Protein AF-A0A5C9ETR2-F1 (afdb_monomer_lite)

Sequence (114 aa):
MGCKYVLLNIDALLQKEYESAESIDELVENYNRAHEQDNSLLDSNTEFFAHCFNLHAWVEHEYDTPLLDVRLAFPLLKALSEVGDVLAQTVFKEEIAKRCRSGFFSVIEYLNHE

pLDDT: mean 78.11, std 13.61, range [42.12, 97.94]

Foldseek 3Di:
DEDQFFDDDPPPVCVVVVVPDPAVQVVVVPDDCVCSVDVPVDDPVVRVVRVVVLVVVCVVVLNPHRSDHCRHSLVVLVVCVVVPDPSSVVVNVVVLVVVVVVPPVVSVVVVVVD

Secondary structure (DSSP, 8-state):
-----------GGGHHHHHH-SSHHHHHHHS-THHHH-TTSS-HHHHHHHHHHHHHHHHHTTT-GGGS-HHHHHHHHHHHHHTT-HHHHHHHHHHHHHHHHTT-HHHHHHHHT-

Structure (mmCIF, N/CA/C/O backbone):
data_AF-A0A5C9ETR2-F1
#
_entry.id   AF-A0A5C9ETR2-F1
#
loop_
_atom_site.group_PDB
_atom_site.id
_atom_site.type_symbol
_atom_site.label_atom_id
_atom_site.label_alt_id
_atom_site.label_comp_id
_atom_site.label_asym_id
_atom_site.label_entity_id
_atom_site.label_seq_id
_atom_site.pdbx_PDB_ins_code
_atom_site.Cartn_x
_atom_site.Cartn_y
_atom_site.Cartn_z
_atom_site.occupancy
_atom_site.B_iso_or_equiv
_atom_site.auth_seq_id
_atom_site.auth_comp_id
_atom_site.auth_asym_id
_atom_site.auth_atom_id
_atom_site.pdbx_PDB_model_num
ATOM 1 N N . MET A 1 1 ? -11.695 -1.604 -10.836 1.00 42.12 1 MET A N 1
ATOM 2 C CA . MET A 1 1 ? -10.684 -1.424 -11.902 1.00 42.12 1 MET A CA 1
ATOM 3 C C . MET A 1 1 ? -9.379 -1.929 -11.298 1.00 42.12 1 MET A C 1
ATOM 5 O O . MET A 1 1 ? -8.987 -1.360 -10.295 1.00 42.12 1 MET A O 1
ATOM 9 N N . GLY A 1 2 ? -8.839 -3.063 -11.759 1.00 54.81 2 GLY A N 1
ATOM 10 C CA . GLY A 1 2 ? -7.675 -3.719 -11.131 1.00 54.81 2 GLY A CA 1
ATOM 11 C C . GLY A 1 2 ? -6.341 -3.038 -11.455 1.00 54.81 2 GLY A C 1
ATOM 12 O O . GLY A 1 2 ? -6.318 -2.123 -12.278 1.00 54.81 2 GLY A O 1
ATOM 13 N N . CYS A 1 3 ? -5.254 -3.493 -10.823 1.00 58.03 3 CYS A N 1
ATOM 14 C CA . CYS A 1 3 ? -3.883 -3.119 -11.190 1.00 58.03 3 CYS A CA 1
ATOM 15 C C . CYS A 1 3 ? -3.642 -3.491 -12.662 1.00 58.03 3 CYS A C 1
ATOM 17 O O . CYS A 1 3 ? -3.926 -4.621 -13.058 1.00 58.03 3 CYS A O 1
ATOM 19 N N . LYS A 1 4 ? -3.220 -2.521 -13.480 1.00 61.31 4 LYS A N 1
ATOM 20 C CA . LYS A 1 4 ? -3.169 -2.666 -14.944 1.00 61.31 4 LYS A CA 1
ATOM 21 C C . LYS A 1 4 ? -1.774 -2.939 -15.503 1.00 61.31 4 LYS A C 1
ATOM 23 O O . LYS A 1 4 ? -1.697 -3.300 -16.669 1.00 61.31 4 LYS A O 1
ATOM 28 N N . TYR A 1 5 ? -0.710 -2.723 -14.728 1.00 63.88 5 TYR A N 1
ATOM 29 C CA . TYR A 1 5 ? 0.666 -2.824 -15.217 1.00 63.88 5 TYR A CA 1
ATOM 30 C C . TYR A 1 5 ? 1.682 -2.884 -14.070 1.00 63.88 5 TYR A C 1
ATOM 32 O O . TYR A 1 5 ? 1.402 -2.465 -12.944 1.00 63.88 5 TYR A O 1
ATOM 40 N N . VAL A 1 6 ? 2.878 -3.387 -14.380 1.00 69.12 6 VAL A N 1
ATOM 41 C CA . VAL A 1 6 ? 4.048 -3.397 -13.493 1.00 69.12 6 VAL A CA 1
ATOM 42 C C . VAL A 1 6 ? 4.863 -2.119 -13.704 1.00 69.12 6 VAL A C 1
ATOM 44 O O . VAL A 1 6 ? 5.208 -1.768 -14.833 1.00 69.12 6 VAL A O 1
ATOM 47 N N . LEU A 1 7 ? 5.206 -1.428 -12.614 1.00 64.94 7 LEU A N 1
ATOM 48 C CA . LEU A 1 7 ? 6.116 -0.282 -12.645 1.00 64.94 7 LEU A CA 1
ATOM 49 C C . LEU A 1 7 ? 7.566 -0.775 -12.733 1.00 64.94 7 LEU A C 1
ATOM 51 O O . LEU A 1 7 ? 8.066 -1.397 -11.802 1.00 64.94 7 LEU A O 1
ATOM 55 N N . LEU A 1 8 ? 8.235 -0.499 -13.854 1.00 57.03 8 LEU A N 1
ATOM 56 C CA . LEU A 1 8 ? 9.604 -0.971 -14.110 1.00 57.03 8 LEU A CA 1
ATOM 57 C C . LEU A 1 8 ? 10.618 0.137 -14.361 1.00 57.03 8 LEU A C 1
ATOM 59 O O . LEU A 1 8 ? 11.810 -0.069 -14.148 1.00 57.03 8 LEU A O 1
ATOM 63 N N . ASN A 1 9 ? 10.172 1.293 -14.855 1.00 56.72 9 ASN A N 1
ATOM 64 C CA . ASN A 1 9 ? 11.084 2.312 -15.354 1.00 56.72 9 ASN A CA 1
ATOM 65 C C . ASN A 1 9 ? 11.171 3.491 -14.386 1.00 56.72 9 ASN A C 1
ATOM 67 O O . ASN A 1 9 ? 10.471 4.494 -14.517 1.00 56.72 9 ASN A O 1
ATOM 71 N N . ILE A 1 10 ? 12.045 3.334 -13.399 1.00 60.12 10 ILE A N 1
ATOM 72 C CA . ILE A 1 10 ? 12.519 4.418 -12.548 1.00 60.12 10 ILE A CA 1
ATOM 73 C C . ILE A 1 10 ? 13.517 5.215 -13.399 1.00 60.12 10 ILE A C 1
ATOM 75 O O . ILE A 1 10 ? 14.688 4.853 -13.487 1.00 60.12 10 ILE A O 1
ATOM 79 N N . ASP A 1 11 ? 13.047 6.262 -14.086 1.00 63.03 11 ASP A N 1
ATOM 80 C CA . ASP A 1 11 ? 13.944 7.209 -14.762 1.00 63.03 11 ASP A CA 1
ATOM 81 C C . ASP A 1 11 ? 14.996 7.706 -13.756 1.00 63.03 11 ASP A C 1
ATOM 83 O O . ASP A 1 11 ? 14.654 8.250 -12.705 1.00 63.03 11 ASP A O 1
ATOM 87 N N . ALA A 1 12 ? 16.278 7.510 -14.069 1.00 63.19 12 ALA A N 1
ATOM 88 C CA . ALA A 1 12 ? 17.383 7.929 -13.211 1.00 63.19 12 ALA A CA 1
ATOM 89 C C . ALA A 1 12 ? 17.354 9.443 -12.924 1.00 63.19 12 ALA A C 1
ATOM 91 O O . ALA A 1 12 ? 17.876 9.890 -11.904 1.00 63.19 12 ALA A O 1
ATOM 92 N N . LEU A 1 13 ? 16.718 10.237 -13.792 1.00 61.88 13 LEU A N 1
ATOM 93 C CA . LEU A 1 13 ? 16.523 11.673 -13.597 1.00 61.88 13 LEU A CA 1
ATOM 94 C C . LEU A 1 13 ? 15.470 12.005 -12.527 1.00 61.88 13 LEU A C 1
ATOM 96 O O . LEU A 1 13 ? 15.508 13.099 -11.968 1.00 61.88 13 L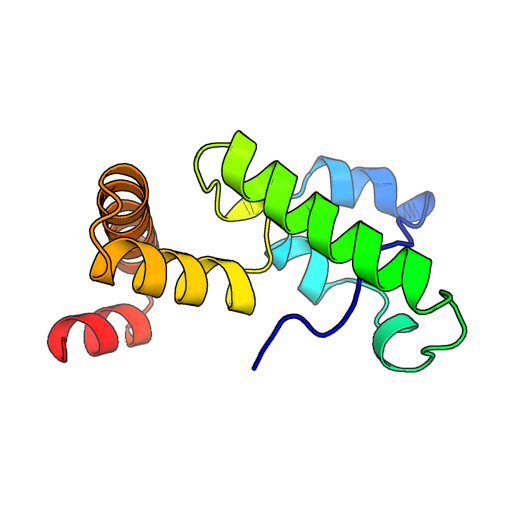EU A O 1
ATOM 100 N N . LEU A 1 14 ? 14.572 11.067 -12.217 1.00 65.12 14 LEU A N 1
ATOM 101 C CA . LEU A 1 14 ? 13.483 11.215 -11.245 1.00 65.12 14 LEU A CA 1
ATOM 102 C C . LEU A 1 14 ? 13.785 10.520 -9.908 1.00 65.12 14 LEU A C 1
ATOM 104 O O . LEU A 1 14 ? 12.946 10.513 -9.013 1.00 65.12 14 LEU A O 1
ATOM 108 N N . GLN A 1 15 ? 15.006 9.996 -9.727 1.00 68.62 15 GLN A N 1
ATOM 109 C CA . GLN A 1 15 ? 15.424 9.282 -8.514 1.00 68.62 15 GLN A CA 1
ATOM 110 C C . GLN A 1 15 ? 15.080 10.041 -7.223 1.00 68.62 15 GLN A C 1
ATOM 112 O O . GLN A 1 15 ? 14.582 9.453 -6.269 1.00 68.62 15 GLN A O 1
ATOM 117 N N . LYS A 1 16 ? 15.287 11.361 -7.211 1.00 70.31 16 LYS A N 1
ATOM 118 C CA . LYS A 1 16 ? 14.997 12.201 -6.045 1.00 70.31 16 LYS A CA 1
ATOM 119 C C . LYS A 1 16 ? 13.500 12.320 -5.740 1.00 70.31 16 LYS A C 1
ATOM 121 O O . LYS A 1 16 ? 13.138 12.445 -4.577 1.00 70.31 16 LYS A O 1
ATOM 126 N N . GLU A 1 17 ? 12.650 12.306 -6.764 1.00 68.38 17 GLU A N 1
ATOM 127 C CA . GLU A 1 17 ? 11.191 12.343 -6.597 1.00 68.38 17 GLU A CA 1
ATOM 128 C C . GLU A 1 17 ? 10.690 11.009 -6.035 1.00 68.38 17 GLU A C 1
ATOM 130 O O . GLU A 1 17 ? 9.859 10.991 -5.130 1.00 68.38 17 GLU A O 1
ATOM 135 N N . TYR A 1 18 ? 11.284 9.901 -6.480 1.00 70.62 18 TYR A N 1
ATOM 136 C CA . TYR A 1 18 ? 10.966 8.560 -5.993 1.00 70.62 18 TYR A CA 1
ATOM 137 C C . TYR A 1 18 ? 11.410 8.325 -4.552 1.00 70.62 18 TYR A C 1
ATOM 139 O O . TYR A 1 18 ? 10.671 7.735 -3.775 1.00 70.62 18 TYR A O 1
ATOM 147 N N . GLU A 1 19 ? 12.588 8.828 -4.176 1.00 74.62 19 GLU A N 1
ATOM 148 C CA . GLU A 1 19 ? 13.071 8.785 -2.790 1.00 74.62 19 GLU A CA 1
ATOM 149 C C . GLU A 1 19 ? 12.211 9.631 -1.838 1.00 74.62 19 GLU A C 1
ATOM 151 O O . GLU A 1 19 ? 12.240 9.406 -0.630 1.00 74.62 19 GLU A O 1
ATOM 156 N N . SER A 1 20 ? 11.470 10.612 -2.364 1.00 78.19 20 SER A N 1
ATOM 157 C CA . SER A 1 20 ? 10.617 11.499 -1.568 1.00 78.19 20 SER A CA 1
ATOM 158 C C . SER A 1 20 ? 9.154 11.073 -1.477 1.00 78.19 20 SER A C 1
ATOM 160 O O . SER A 1 20 ? 8.419 11.682 -0.704 1.00 78.19 20 SER A O 1
ATOM 162 N N . ALA A 1 21 ? 8.727 10.081 -2.259 1.00 75.25 21 ALA A N 1
ATOM 163 C CA . ALA A 1 21 ? 7.340 9.641 -2.258 1.00 75.25 21 ALA A CA 1
ATOM 164 C C . ALA A 1 21 ? 7.044 8.741 -1.062 1.00 75.25 21 ALA A C 1
ATOM 166 O O . ALA A 1 21 ? 7.811 7.830 -0.742 1.00 75.25 21 ALA A O 1
ATOM 167 N N . GLU A 1 22 ? 5.899 8.977 -0.430 1.00 79.62 22 GLU A N 1
ATOM 168 C CA . GLU A 1 22 ? 5.459 8.202 0.731 1.00 79.62 22 GLU A CA 1
ATOM 169 C C . GLU A 1 22 ? 4.572 7.014 0.332 1.00 79.62 22 GLU A C 1
ATOM 171 O O . GLU A 1 22 ? 4.353 6.116 1.141 1.00 79.62 22 GLU A O 1
ATOM 176 N N . SER A 1 23 ? 4.067 6.985 -0.907 1.00 79.62 23 SER A N 1
ATOM 177 C CA . SER A 1 23 ? 3.207 5.919 -1.434 1.00 79.62 23 SER A CA 1
ATOM 178 C C . SER A 1 23 ? 3.417 5.697 -2.929 1.00 79.62 23 SER A C 1
ATOM 180 O O . SER A 1 23 ? 3.673 6.632 -3.689 1.00 79.62 23 SER A O 1
ATOM 182 N N . ILE A 1 24 ? 3.208 4.458 -3.381 1.00 77.62 24 ILE A N 1
ATOM 183 C CA . ILE A 1 24 ? 3.174 4.119 -4.804 1.00 77.62 24 ILE A CA 1
ATOM 184 C C . ILE A 1 24 ? 2.051 4.840 -5.565 1.00 77.62 24 ILE A C 1
ATOM 186 O O . ILE A 1 24 ? 2.159 5.034 -6.772 1.00 77.62 24 ILE A O 1
ATOM 190 N N . ASP A 1 25 ? 0.998 5.295 -4.886 1.00 74.00 25 ASP A N 1
ATOM 191 C CA . ASP A 1 25 ? -0.083 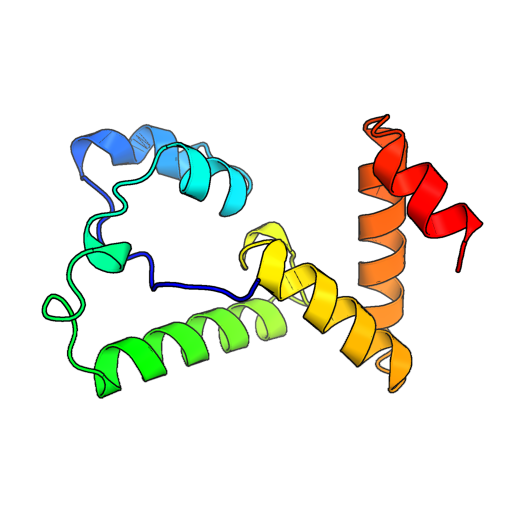6.054 -5.522 1.00 74.00 25 ASP A CA 1
ATOM 192 C C . ASP A 1 25 ? 0.374 7.453 -5.966 1.00 74.00 25 ASP A C 1
ATOM 194 O O . ASP A 1 25 ? -0.009 7.914 -7.041 1.00 74.00 25 ASP A O 1
ATOM 198 N N . GLU A 1 26 ? 1.239 8.105 -5.178 1.00 75.12 26 GLU A N 1
ATOM 199 C CA . GLU A 1 26 ? 1.839 9.411 -5.514 1.00 75.12 26 GLU A CA 1
ATOM 200 C C . GLU A 1 26 ? 2.733 9.305 -6.750 1.00 75.12 26 GLU A C 1
ATOM 202 O O . GLU A 1 26 ? 2.855 10.229 -7.559 1.00 75.12 26 GLU A O 1
ATOM 207 N N . LEU A 1 27 ? 3.334 8.129 -6.903 1.00 73.50 27 LEU A N 1
ATOM 208 C CA . LEU A 1 27 ? 4.144 7.759 -8.041 1.00 73.50 27 LEU A CA 1
ATOM 209 C C . LEU A 1 27 ? 3.235 7.543 -9.266 1.00 73.50 27 LEU A C 1
ATOM 211 O O . LEU A 1 27 ? 3.416 8.183 -10.296 1.00 73.50 27 LEU A O 1
ATOM 215 N N . VAL A 1 28 ? 2.167 6.753 -9.166 1.00 68.31 28 VAL A N 1
ATOM 216 C CA . VAL A 1 28 ? 1.280 6.437 -10.307 1.00 68.31 28 VAL A CA 1
ATOM 217 C C . VAL A 1 28 ? 0.739 7.673 -11.055 1.00 68.31 28 VAL A C 1
ATOM 219 O O . VAL A 1 28 ? 0.573 7.601 -12.277 1.00 68.31 28 VAL A O 1
ATOM 222 N N . GLU A 1 29 ? 0.503 8.808 -10.388 1.00 65.69 29 GLU A N 1
ATOM 223 C CA . GLU A 1 29 ? 0.016 10.037 -11.043 1.00 65.69 29 GLU A CA 1
ATOM 224 C C . GLU A 1 29 ? 1.032 10.683 -12.000 1.00 65.69 29 GLU A C 1
ATOM 226 O O . GLU A 1 29 ? 0.643 11.199 -13.053 1.00 65.69 29 GLU A O 1
ATOM 231 N N . ASN A 1 30 ? 2.323 10.618 -11.671 1.00 61.88 30 ASN A N 1
ATOM 232 C CA . ASN A 1 30 ? 3.390 11.306 -12.406 1.00 61.88 30 ASN A CA 1
ATOM 233 C C . ASN A 1 30 ? 4.160 10.389 -13.373 1.00 61.88 30 ASN A C 1
ATOM 235 O O . ASN A 1 30 ? 5.040 10.849 -14.102 1.00 61.88 30 ASN A O 1
ATOM 239 N N . TYR A 1 31 ? 3.842 9.093 -13.406 1.00 66.94 31 TYR A N 1
ATOM 240 C CA . TYR A 1 31 ? 4.673 8.100 -14.088 1.00 66.94 31 TYR A CA 1
ATOM 241 C C . TYR A 1 31 ? 4.356 7.878 -15.564 1.00 66.94 31 TYR A C 1
ATOM 243 O O . TYR A 1 31 ? 3.245 8.065 -16.068 1.00 66.94 31 TYR A O 1
ATOM 251 N N . ASN A 1 32 ? 5.379 7.379 -16.262 1.00 61.00 32 ASN A N 1
ATOM 252 C CA . ASN A 1 32 ? 5.293 6.975 -17.652 1.00 61.00 32 ASN A CA 1
ATOM 253 C C . ASN A 1 32 ? 4.410 5.720 -17.814 1.00 61.00 32 ASN A C 1
ATOM 255 O O . ASN A 1 32 ? 4.807 4.606 -17.475 1.00 61.00 32 ASN A O 1
ATOM 259 N N . ARG A 1 33 ? 3.227 5.905 -18.406 1.00 66.50 33 ARG A N 1
ATOM 260 C CA . ARG A 1 33 ? 2.260 4.843 -18.744 1.00 66.50 33 ARG A CA 1
ATOM 261 C C . ARG A 1 33 ? 2.617 4.058 -20.014 1.00 66.50 33 ARG A C 1
ATOM 263 O O . ARG A 1 33 ? 1.756 3.386 -20.568 1.00 66.50 33 ARG A O 1
ATOM 270 N N . ALA A 1 34 ? 3.861 4.120 -20.493 1.00 64.69 34 ALA A N 1
ATOM 271 C CA . ALA A 1 34 ? 4.304 3.383 -21.680 1.00 64.69 34 ALA A CA 1
ATOM 272 C C . ALA A 1 34 ? 4.001 1.878 -21.586 1.00 64.69 34 ALA A C 1
ATOM 274 O O . ALA A 1 34 ? 3.549 1.296 -22.564 1.00 64.69 34 ALA A O 1
ATOM 275 N N . HIS A 1 35 ? 4.142 1.273 -20.403 1.00 62.22 35 HIS A N 1
ATOM 276 C CA . HIS A 1 35 ? 3.779 -0.132 -20.179 1.00 62.22 35 HIS A CA 1
ATOM 277 C C . HIS A 1 35 ? 2.271 -0.414 -20.220 1.00 62.22 35 HIS A C 1
ATOM 279 O O . HIS A 1 35 ? 1.892 -1.534 -20.529 1.00 62.22 35 HIS A O 1
ATOM 285 N N . GLU A 1 36 ? 1.399 0.573 -19.973 1.00 63.06 36 GLU A N 1
ATOM 286 C CA . GLU A 1 36 ? -0.044 0.402 -20.222 1.00 63.06 36 GLU A CA 1
ATOM 287 C C . GLU A 1 36 ? -0.374 0.390 -21.724 1.00 63.06 36 GLU A C 1
ATOM 289 O O . GLU A 1 36 ? -1.461 -0.034 -22.116 1.00 63.06 36 GLU A O 1
ATOM 294 N N . GLN A 1 37 ? 0.527 0.915 -22.560 1.00 65.44 37 GLN A N 1
ATOM 295 C CA . GLN A 1 37 ? 0.326 1.084 -24.001 1.00 65.44 37 GLN A CA 1
ATOM 296 C C . GLN A 1 37 ? 1.094 0.048 -24.831 1.00 65.44 37 GLN A C 1
ATOM 298 O O . GLN A 1 37 ? 0.682 -0.244 -25.954 1.00 65.44 37 GLN A O 1
ATOM 303 N N . ASP A 1 38 ? 2.173 -0.517 -24.285 1.00 70.50 38 ASP A N 1
ATOM 304 C CA . ASP A 1 38 ? 3.028 -1.496 -24.945 1.00 70.50 38 ASP A CA 1
ATOM 305 C C . ASP A 1 38 ? 3.319 -2.708 -24.044 1.00 70.50 38 ASP A C 1
ATOM 307 O O . ASP A 1 38 ? 4.283 -2.749 -23.275 1.00 70.50 38 ASP A O 1
ATOM 311 N N . ASN A 1 39 ? 2.495 -3.744 -24.209 1.00 67.69 39 ASN A N 1
ATOM 312 C CA . ASN A 1 39 ? 2.650 -5.030 -23.526 1.00 67.69 39 ASN A CA 1
ATOM 313 C C . ASN A 1 39 ? 3.850 -5.854 -24.039 1.00 67.69 39 ASN A C 1
ATOM 315 O O . ASN A 1 39 ? 4.037 -6.977 -23.584 1.00 67.69 39 ASN A O 1
ATOM 319 N N . SER A 1 40 ? 4.642 -5.365 -25.004 1.00 72.75 40 SER A N 1
ATOM 320 C CA . SER A 1 40 ? 5.841 -6.070 -25.489 1.00 72.75 40 SER A CA 1
ATOM 321 C C . SER A 1 40 ? 7.105 -5.765 -24.682 1.00 72.75 40 SER A C 1
ATOM 323 O O . SER A 1 40 ? 8.119 -6.445 -24.843 1.00 72.75 40 SER A O 1
ATOM 325 N N . LEU A 1 41 ? 7.047 -4.768 -23.793 1.00 74.12 41 LEU A N 1
ATOM 326 C CA . LEU A 1 41 ? 8.176 -4.356 -22.959 1.00 74.12 41 LEU A CA 1
ATOM 327 C C . LEU A 1 41 ? 8.549 -5.397 -21.888 1.00 74.12 41 LEU A C 1
ATOM 329 O O . LEU A 1 41 ? 9.688 -5.414 -21.424 1.00 74.12 41 LEU A O 1
ATOM 333 N N . LEU A 1 42 ? 7.606 -6.262 -21.505 1.00 76.44 42 LEU A N 1
ATOM 334 C CA . LEU A 1 42 ? 7.841 -7.435 -20.668 1.00 76.44 42 LEU A CA 1
ATOM 335 C C . LEU A 1 42 ? 7.247 -8.673 -21.320 1.00 76.44 42 LEU A C 1
ATOM 337 O O . LEU A 1 42 ? 6.154 -8.630 -21.878 1.00 76.44 42 LEU A O 1
ATOM 341 N N . ASP A 1 43 ? 7.926 -9.808 -21.180 1.00 86.25 43 ASP A N 1
ATOM 342 C CA . ASP A 1 43 ? 7.264 -11.079 -21.426 1.00 86.25 43 ASP A CA 1
ATOM 343 C C . ASP A 1 43 ? 6.257 -11.375 -20.302 1.00 86.25 43 ASP A C 1
ATOM 345 O O . ASP A 1 43 ? 6.447 -10.998 -19.141 1.00 86.25 43 ASP A O 1
ATOM 349 N N . SER A 1 44 ? 5.190 -12.097 -20.643 1.00 84.44 44 SER A N 1
ATOM 350 C CA . SER A 1 44 ? 4.089 -12.375 -19.716 1.00 84.44 44 SER A CA 1
ATOM 351 C C . SER A 1 44 ? 4.527 -13.102 -18.442 1.00 84.44 44 SER A C 1
ATOM 353 O O . SER A 1 44 ? 3.876 -12.968 -17.409 1.00 84.44 44 SER A O 1
ATOM 355 N N . ASN A 1 45 ? 5.609 -13.886 -18.492 1.00 87.12 45 ASN A N 1
ATOM 356 C CA . ASN A 1 45 ? 6.106 -14.600 -17.322 1.00 87.12 45 ASN A CA 1
ATOM 357 C C . ASN A 1 45 ? 6.811 -13.633 -16.358 1.00 87.12 45 ASN A C 1
ATOM 359 O O . ASN A 1 45 ? 6.546 -13.675 -15.158 1.00 87.12 45 ASN A O 1
ATOM 363 N N . THR A 1 46 ? 7.638 -12.717 -16.865 1.00 86.31 46 THR A N 1
ATOM 364 C CA . THR A 1 46 ? 8.257 -11.664 -16.042 1.00 86.31 46 THR A CA 1
ATOM 365 C C . THR A 1 46 ? 7.215 -10.727 -15.425 1.00 86.31 46 THR A C 1
ATOM 367 O O . THR A 1 46 ? 7.298 -10.427 -14.234 1.00 86.31 46 THR A O 1
ATOM 370 N N . GLU A 1 47 ? 6.205 -10.312 -16.193 1.00 82.88 47 GLU A N 1
ATOM 371 C CA . GLU A 1 47 ? 5.100 -9.482 -15.688 1.00 82.88 47 GLU A CA 1
ATOM 372 C C . GLU A 1 47 ? 4.332 -10.184 -14.558 1.00 82.88 47 GLU A C 1
ATOM 374 O O . GLU A 1 47 ? 4.109 -9.607 -13.491 1.00 82.88 47 GLU A O 1
ATOM 379 N N . PHE A 1 48 ? 3.993 -11.462 -14.756 1.00 85.31 48 PHE A N 1
ATOM 380 C CA . PHE A 1 48 ? 3.333 -12.277 -13.740 1.00 85.31 48 PHE A CA 1
ATOM 381 C C . PHE A 1 48 ? 4.145 -12.341 -12.442 1.00 85.31 48 PHE A C 1
ATOM 383 O O . PHE A 1 48 ? 3.608 -12.082 -11.362 1.00 85.31 48 PHE A O 1
ATOM 390 N N . PHE A 1 49 ? 5.445 -12.635 -12.536 1.00 87.81 49 PHE A N 1
ATOM 391 C CA . PHE A 1 49 ? 6.306 -12.701 -11.358 1.00 87.81 49 PHE A CA 1
ATOM 392 C C . PHE A 1 49 ? 6.405 -11.361 -10.639 1.00 87.81 49 PHE A C 1
ATOM 394 O O . PHE A 1 49 ? 6.329 -11.333 -9.413 1.00 87.81 49 PHE A O 1
ATOM 401 N N . ALA A 1 50 ? 6.517 -10.252 -11.367 1.00 84.62 50 ALA A N 1
ATOM 402 C CA . ALA A 1 50 ? 6.564 -8.934 -10.751 1.00 84.62 50 ALA A CA 1
ATOM 403 C C . ALA A 1 50 ? 5.276 -8.615 -9.968 1.00 84.62 50 ALA A C 1
ATOM 405 O O . ALA A 1 50 ? 5.348 -8.144 -8.833 1.00 84.62 50 ALA A O 1
ATOM 406 N N . HIS A 1 51 ? 4.099 -8.961 -10.499 1.00 84.19 51 HIS A N 1
ATOM 407 C CA . HIS A 1 51 ? 2.849 -8.846 -9.744 1.00 84.19 51 HIS A CA 1
ATOM 408 C C . HIS A 1 51 ? 2.826 -9.731 -8.490 1.00 84.19 51 HIS A C 1
ATOM 410 O O . HIS A 1 51 ? 2.397 -9.274 -7.429 1.00 84.19 51 HIS A O 1
ATOM 416 N N . CYS A 1 52 ? 3.309 -10.975 -8.581 1.00 89.06 52 CYS A N 1
ATOM 417 C CA . CYS A 1 52 ? 3.430 -11.853 -7.418 1.00 89.06 52 CYS A CA 1
ATOM 418 C C . CYS A 1 52 ? 4.364 -11.273 -6.351 1.00 89.06 52 CYS A C 1
ATOM 420 O O . CYS A 1 52 ? 4.032 -11.343 -5.171 1.00 89.06 52 CYS A O 1
ATOM 422 N N . PHE A 1 53 ? 5.495 -10.682 -6.741 1.00 87.94 53 PHE A N 1
ATOM 423 C CA . PHE A 1 53 ? 6.426 -10.065 -5.798 1.00 87.94 53 PHE A CA 1
ATOM 424 C C . PHE A 1 53 ? 5.838 -8.826 -5.123 1.00 87.94 53 PHE A C 1
ATOM 426 O O . PHE A 1 53 ? 6.000 -8.686 -3.915 1.00 87.94 53 PHE A O 1
ATOM 433 N N . ASN A 1 54 ? 5.091 -7.988 -5.846 1.00 87.81 54 ASN A N 1
ATOM 434 C CA . ASN A 1 54 ? 4.395 -6.847 -5.243 1.00 87.81 54 ASN A CA 1
ATOM 435 C C . ASN A 1 54 ? 3.373 -7.303 -4.192 1.00 87.81 54 ASN A C 1
ATOM 437 O O . ASN A 1 54 ? 3.332 -6.762 -3.090 1.00 87.81 54 ASN A O 1
ATOM 441 N N . LEU A 1 55 ? 2.576 -8.332 -4.506 1.00 90.50 55 LEU A N 1
ATOM 442 C CA . LEU A 1 55 ? 1.634 -8.916 -3.548 1.00 90.50 55 LEU A CA 1
ATOM 443 C C . LEU A 1 55 ? 2.353 -9.553 -2.356 1.00 90.50 55 LEU A C 1
ATOM 445 O O . LEU A 1 55 ? 1.910 -9.398 -1.224 1.00 90.50 55 LEU A O 1
ATOM 449 N N . HIS A 1 56 ? 3.456 -10.261 -2.599 1.00 91.25 56 HIS A N 1
ATOM 450 C CA . HIS A 1 56 ? 4.242 -10.885 -1.542 1.00 91.25 56 HIS A CA 1
ATOM 451 C C . HIS A 1 56 ? 4.827 -9.841 -0.587 1.00 91.25 56 HIS A C 1
ATOM 453 O O . HIS A 1 56 ? 4.607 -9.943 0.614 1.00 91.25 56 HIS A O 1
ATOM 459 N N . ALA A 1 57 ? 5.478 -8.804 -1.120 1.00 90.88 57 ALA A N 1
ATOM 460 C CA . ALA A 1 57 ? 6.036 -7.711 -0.331 1.00 90.88 57 ALA A CA 1
ATOM 461 C C . ALA A 1 57 ? 4.954 -6.998 0.490 1.00 90.88 57 ALA A C 1
ATOM 463 O O . ALA A 1 57 ? 5.155 -6.743 1.674 1.00 90.88 57 ALA A O 1
ATOM 464 N N . TRP A 1 58 ? 3.790 -6.741 -0.111 1.00 93.88 58 TRP A N 1
ATOM 465 C CA . TRP A 1 58 ? 2.648 -6.149 0.580 1.00 93.88 58 TRP A CA 1
ATOM 466 C C . TRP A 1 58 ? 2.176 -6.989 1.780 1.00 93.88 58 TRP A C 1
ATOM 468 O O . TRP A 1 58 ? 1.904 -6.441 2.845 1.00 93.88 58 TRP A O 1
ATOM 478 N N . VAL A 1 59 ? 2.132 -8.319 1.646 1.00 94.88 59 VAL A N 1
ATOM 479 C CA . VAL A 1 59 ? 1.791 -9.228 2.757 1.00 94.88 59 VAL A CA 1
ATOM 480 C C . VAL A 1 59 ? 2.903 -9.278 3.812 1.00 94.88 59 VAL A C 1
ATOM 482 O O . VAL A 1 59 ? 2.604 -9.252 5.003 1.00 94.88 59 VAL A O 1
ATOM 485 N N . GLU A 1 60 ? 4.175 -9.336 3.403 1.00 96.12 60 GLU A N 1
ATOM 486 C CA . GLU A 1 60 ? 5.319 -9.370 4.332 1.00 96.12 60 GLU A CA 1
ATOM 487 C C . GLU A 1 60 ? 5.432 -8.104 5.190 1.00 96.12 60 GLU A C 1
ATOM 489 O O . GLU A 1 60 ? 5.926 -8.168 6.313 1.00 96.12 60 GLU A O 1
ATOM 494 N N . HIS A 1 61 ? 4.934 -6.975 4.689 1.00 95.38 61 HIS A N 1
ATOM 495 C CA . HIS A 1 61 ? 4.890 -5.700 5.403 1.00 95.38 61 HIS A CA 1
ATOM 496 C C . HIS A 1 61 ? 3.520 -5.449 6.044 1.00 95.38 61 HIS A C 1
ATOM 498 O O . HIS A 1 61 ? 3.063 -4.313 6.118 1.00 95.38 61 HIS A O 1
ATOM 504 N N . GLU A 1 62 ? 2.844 -6.510 6.491 1.00 96.44 62 GLU A N 1
ATOM 505 C CA . GLU A 1 62 ? 1.613 -6.416 7.287 1.00 96.44 62 GLU A CA 1
ATOM 506 C C . GLU A 1 62 ? 0.502 -5.592 6.610 1.00 96.44 62 GLU A C 1
ATOM 508 O O . GLU A 1 62 ? -0.260 -4.879 7.261 1.00 96.44 62 GLU A O 1
ATOM 513 N N . TYR A 1 63 ? 0.392 -5.722 5.286 1.00 94.44 63 TYR A N 1
ATOM 514 C CA . TYR A 1 63 ? -0.575 -5.016 4.448 1.00 94.44 63 TYR A CA 1
ATOM 515 C C . TYR A 1 63 ? -0.370 -3.496 4.344 1.00 94.44 63 TYR A C 1
ATOM 517 O O . TYR A 1 63 ? -1.338 -2.769 4.090 1.00 94.44 63 TYR A O 1
ATOM 525 N N . ASP A 1 64 ? 0.868 -3.010 4.475 1.00 91.19 64 ASP A N 1
ATOM 526 C CA . ASP A 1 64 ? 1.220 -1.595 4.308 1.00 91.19 64 ASP A CA 1
ATOM 527 C C . ASP A 1 64 ? 0.746 -1.038 2.951 1.00 91.19 64 ASP A C 1
ATOM 529 O O . ASP A 1 64 ? 1.291 -1.340 1.886 1.00 91.19 64 ASP A O 1
ATOM 533 N N . THR A 1 65 ? -0.341 -0.262 2.975 1.00 85.50 65 THR A N 1
ATOM 534 C CA . THR A 1 65 ? -1.041 0.178 1.756 1.00 85.50 65 THR A CA 1
ATOM 535 C C . THR A 1 65 ? -0.230 1.079 0.819 1.00 85.50 65 THR A C 1
ATOM 537 O O . THR A 1 65 ? -0.428 0.942 -0.382 1.00 85.50 65 THR A O 1
ATOM 540 N N . PRO A 1 66 ? 0.721 1.912 1.281 1.00 86.06 66 PRO A N 1
ATOM 541 C CA . PRO A 1 66 ? 1.737 2.536 0.435 1.00 86.06 66 PRO A CA 1
ATOM 542 C C . PRO A 1 66 ? 2.491 1.628 -0.547 1.00 86.06 66 PRO A C 1
ATOM 544 O O . PRO A 1 66 ? 2.927 2.111 -1.592 1.00 86.06 66 PRO A O 1
ATOM 547 N N . LEU A 1 67 ? 2.675 0.338 -0.238 1.00 85.31 67 LEU A N 1
ATOM 548 C CA . LEU A 1 67 ? 3.488 -0.579 -1.054 1.00 85.31 67 LEU A CA 1
ATOM 549 C C . LEU A 1 67 ? 2.745 -1.160 -2.260 1.00 85.31 67 LEU A C 1
ATOM 551 O O . LEU A 1 67 ? 3.362 -1.751 -3.148 1.00 85.31 67 LEU A O 1
ATOM 555 N N . LEU A 1 68 ? 1.421 -1.032 -2.290 1.00 85.19 68 LEU A N 1
ATOM 556 C CA . LEU A 1 68 ? 0.582 -1.623 -3.317 1.00 85.19 68 LEU A CA 1
ATOM 557 C C . LEU A 1 68 ? -0.475 -0.616 -3.744 1.00 85.19 68 LEU A C 1
ATOM 559 O O . LEU A 1 68 ? -1.190 -0.086 -2.905 1.00 85.19 68 LEU A O 1
ATOM 563 N N . ASP A 1 69 ? -0.611 -0.407 -5.055 1.00 81.81 69 ASP A N 1
ATOM 564 C CA . ASP A 1 69 ? -1.580 0.537 -5.623 1.00 81.81 69 ASP A CA 1
ATOM 565 C C . ASP A 1 69 ? -2.946 0.422 -4.933 1.00 81.81 69 ASP A C 1
ATOM 567 O O . ASP A 1 69 ? -3.515 -0.675 -4.836 1.00 81.81 69 ASP A O 1
ATOM 571 N N . VAL A 1 70 ? -3.487 1.549 -4.465 1.00 79.31 70 VAL A N 1
ATOM 572 C CA . VAL A 1 70 ? -4.693 1.587 -3.626 1.00 79.31 70 VAL A CA 1
ATOM 573 C C . VAL A 1 70 ? -5.898 0.926 -4.289 1.00 79.31 70 VAL A C 1
ATOM 575 O O . VAL A 1 70 ? -6.761 0.367 -3.605 1.00 79.31 70 VAL A O 1
ATOM 578 N N . ARG A 1 71 ? -5.959 0.921 -5.629 1.00 78.88 71 ARG A N 1
ATOM 579 C CA . ARG A 1 71 ? -7.041 0.285 -6.399 1.00 78.88 71 ARG A CA 1
ATOM 580 C C . ARG A 1 71 ? -7.004 -1.238 -6.283 1.00 78.88 71 ARG A C 1
ATOM 582 O O . ARG A 1 71 ? -8.006 -1.883 -6.593 1.00 78.88 71 ARG A O 1
ATOM 589 N N . LEU A 1 72 ? -5.878 -1.804 -5.851 1.00 84.81 72 LEU A N 1
ATOM 590 C CA . LEU A 1 72 ? -5.696 -3.218 -5.545 1.00 84.81 72 LEU A CA 1
ATOM 591 C C . LEU A 1 72 ? -5.627 -3.476 -4.031 1.00 84.81 72 LEU A C 1
ATOM 593 O O . LEU A 1 72 ? -6.327 -4.368 -3.554 1.00 84.81 72 LEU A O 1
ATOM 597 N N . ALA A 1 73 ? -4.861 -2.684 -3.275 1.00 88.44 73 ALA A N 1
ATOM 598 C CA . ALA A 1 73 ? -4.683 -2.880 -1.835 1.00 88.44 73 ALA A CA 1
ATOM 599 C C . ALA A 1 73 ? -6.004 -2.791 -1.058 1.00 88.44 73 ALA A C 1
ATOM 601 O O . ALA A 1 73 ? -6.300 -3.653 -0.231 1.00 88.44 73 ALA A O 1
ATOM 602 N N . PHE A 1 74 ? -6.841 -1.790 -1.352 1.00 87.56 74 PHE A N 1
ATOM 603 C CA . PHE A 1 74 ? -8.067 -1.557 -0.587 1.00 87.56 74 PHE A CA 1
ATOM 604 C C . PHE A 1 74 ? -9.136 -2.650 -0.805 1.00 87.56 74 PHE A C 1
ATOM 606 O O . PHE A 1 74 ? -9.655 -3.172 0.186 1.00 87.56 74 PHE A O 1
ATOM 613 N N . PRO A 1 75 ? -9.446 -3.086 -2.049 1.00 89.62 75 PRO A N 1
ATOM 614 C CA . PRO A 1 75 ? -10.340 -4.227 -2.261 1.00 89.62 75 PRO A CA 1
ATOM 615 C C . PRO A 1 75 ? -9.825 -5.536 -1.655 1.00 89.62 75 PRO A C 1
ATOM 617 O O . PRO A 1 75 ? -10.626 -6.313 -1.135 1.00 89.62 75 PRO A O 1
ATOM 620 N N . LEU A 1 76 ? -8.509 -5.782 -1.699 1.00 93.19 76 LEU A N 1
ATOM 621 C CA . LEU A 1 76 ? -7.913 -6.967 -1.081 1.00 93.19 76 LEU A CA 1
ATOM 622 C C . LEU A 1 76 ? -8.038 -6.926 0.445 1.00 93.19 76 LEU A C 1
ATOM 624 O O . LEU A 1 76 ? -8.454 -7.920 1.033 1.00 93.19 76 LEU A O 1
ATOM 628 N N . LEU A 1 77 ? -7.768 -5.780 1.081 1.00 93.94 77 LEU A N 1
ATOM 629 C CA . LEU A 1 77 ? -7.953 -5.606 2.527 1.00 93.94 77 LEU A CA 1
ATOM 630 C C . LEU A 1 77 ? -9.383 -5.869 2.964 1.00 93.94 77 LEU A C 1
ATOM 632 O O . LEU A 1 77 ? -9.601 -6.565 3.957 1.00 93.94 77 LEU A O 1
ATOM 636 N N . LYS A 1 78 ? -10.355 -5.347 2.213 1.00 93.81 78 LYS A N 1
ATOM 637 C CA . LYS A 1 78 ? -11.773 -5.592 2.477 1.00 93.81 78 LYS A CA 1
ATOM 638 C C . LYS A 1 78 ? -12.095 -7.083 2.394 1.00 93.81 78 LYS A C 1
ATOM 640 O O . LYS A 1 78 ? -12.645 -7.635 3.341 1.00 93.81 78 LYS A O 1
ATOM 645 N N . ALA A 1 79 ? -11.691 -7.748 1.311 1.00 95.62 79 ALA A N 1
ATOM 646 C CA . ALA A 1 79 ? -11.949 -9.173 1.118 1.00 95.62 79 ALA A CA 1
ATOM 647 C C . ALA A 1 79 ? -11.299 -10.040 2.213 1.00 95.62 79 ALA A C 1
ATOM 649 O O . ALA A 1 79 ? -11.943 -10.939 2.749 1.00 95.62 79 ALA A O 1
ATOM 650 N N . LEU A 1 80 ? -10.049 -9.745 2.591 1.00 96.56 80 LEU A N 1
ATOM 651 C CA . LEU A 1 80 ? -9.348 -10.428 3.686 1.00 96.56 80 LE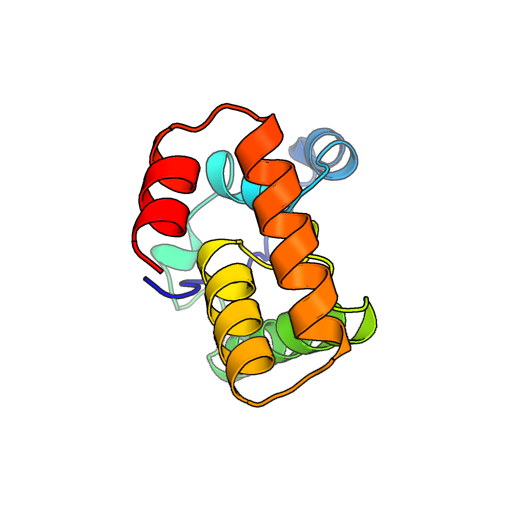U A CA 1
ATOM 652 C C . LEU A 1 80 ? -10.034 -10.192 5.040 1.00 96.56 80 LEU A C 1
ATOM 654 O O . LEU A 1 80 ? -10.191 -11.118 5.838 1.00 96.56 80 LEU A O 1
ATOM 658 N N . SER A 1 81 ? -10.517 -8.971 5.274 1.00 96.25 81 SER A N 1
ATOM 659 C CA . SER A 1 81 ? -11.266 -8.625 6.484 1.00 96.25 81 SER A CA 1
ATOM 660 C C . SER A 1 81 ? -12.577 -9.407 6.596 1.00 96.25 81 SER A C 1
ATOM 662 O O . SER A 1 81 ? -12.911 -9.902 7.677 1.00 96.25 81 SER A O 1
ATOM 664 N N . GLU A 1 82 ? -13.300 -9.548 5.481 1.00 95.88 82 GLU A N 1
ATOM 665 C CA . GLU A 1 82 ? -14.576 -10.270 5.386 1.00 95.88 82 GLU A CA 1
ATOM 666 C C . GLU A 1 82 ? -14.427 -11.774 5.639 1.00 95.88 82 GLU A C 1
ATOM 668 O O . GLU A 1 82 ? -15.309 -12.381 6.247 1.00 95.88 82 GLU A O 1
ATOM 673 N N . VAL A 1 83 ? -13.308 -12.378 5.224 1.00 97.44 83 VAL A N 1
ATOM 674 C CA . VAL A 1 83 ? -13.023 -13.802 5.492 1.00 97.44 83 VAL A CA 1
ATOM 675 C C . VAL A 1 83 ? -12.417 -14.055 6.877 1.00 97.44 83 VAL A C 1
ATOM 677 O O . VAL A 1 83 ? -12.215 -15.211 7.247 1.00 97.44 83 VAL A O 1
ATOM 680 N N . GLY A 1 84 ? -12.173 -13.003 7.666 1.00 96.06 84 GLY A N 1
ATOM 681 C CA . GLY A 1 84 ? -11.790 -13.114 9.075 1.00 96.06 84 GLY A CA 1
ATOM 682 C C . GLY A 1 84 ? -10.299 -12.969 9.383 1.00 96.06 84 GLY A C 1
ATOM 683 O O . GLY A 1 84 ? -9.890 -13.336 10.485 1.00 96.06 84 GLY A O 1
ATOM 684 N N . ASP A 1 85 ? -9.481 -12.445 8.466 1.00 97.94 85 ASP A N 1
ATOM 685 C CA . ASP A 1 85 ? -8.088 -12.108 8.778 1.00 97.94 85 ASP A CA 1
ATOM 686 C C . ASP A 1 85 ? -8.042 -10.939 9.781 1.00 97.94 85 ASP A C 1
ATOM 688 O O . ASP A 1 85 ? -8.445 -9.814 9.483 1.00 97.94 85 ASP A O 1
ATOM 692 N N . VAL A 1 86 ? -7.564 -11.215 10.999 1.00 97.44 86 VAL A N 1
ATOM 693 C CA . VAL A 1 86 ? -7.554 -10.258 12.120 1.00 97.44 86 VAL A CA 1
ATOM 694 C C . VAL A 1 86 ? -6.637 -9.061 11.851 1.00 97.44 86 VAL A C 1
ATOM 696 O O . VAL A 1 86 ? -6.959 -7.936 12.250 1.00 97.44 86 VAL A O 1
ATOM 699 N N . LEU A 1 87 ? -5.509 -9.285 11.173 1.00 97.50 87 LEU A N 1
ATOM 700 C CA . LEU A 1 87 ? -4.578 -8.216 10.829 1.00 97.50 87 LEU A CA 1
ATOM 701 C C . LEU A 1 87 ? -5.205 -7.328 9.754 1.00 97.50 87 LEU A C 1
ATOM 703 O O . LEU A 1 87 ? -5.279 -6.114 9.937 1.00 97.50 87 LEU A O 1
ATOM 707 N N . ALA A 1 88 ? -5.772 -7.930 8.706 1.00 96.62 88 ALA A N 1
ATOM 708 C CA . ALA A 1 88 ? -6.465 -7.192 7.655 1.00 96.62 88 ALA A CA 1
ATOM 709 C C . ALA A 1 88 ? -7.639 -6.372 8.211 1.00 96.62 88 ALA A C 1
ATOM 711 O O . ALA A 1 88 ? -7.771 -5.202 7.867 1.00 96.62 88 ALA A O 1
ATOM 712 N N . GLN A 1 89 ? -8.438 -6.927 9.131 1.00 96.31 89 GLN A N 1
ATOM 713 C CA . GLN A 1 89 ? -9.527 -6.197 9.797 1.00 96.31 89 GLN A CA 1
ATOM 714 C C . GLN A 1 89 ? -9.039 -4.959 10.550 1.00 96.31 89 GLN A C 1
ATOM 716 O O . GLN A 1 89 ? -9.742 -3.946 10.605 1.00 96.31 89 GLN A O 1
ATOM 721 N N . THR A 1 90 ? -7.866 -5.056 11.173 1.00 96.25 90 THR A N 1
ATOM 722 C CA . THR A 1 90 ? -7.259 -3.953 11.920 1.00 96.25 90 THR A CA 1
ATOM 723 C C . THR A 1 90 ? -6.769 -2.881 10.954 1.00 96.25 90 THR A C 1
ATOM 725 O O . THR A 1 90 ? -7.236 -1.743 11.022 1.00 96.25 90 THR A O 1
ATOM 728 N N . VAL A 1 91 ? -5.939 -3.268 9.983 1.00 95.38 91 VAL A N 1
ATOM 7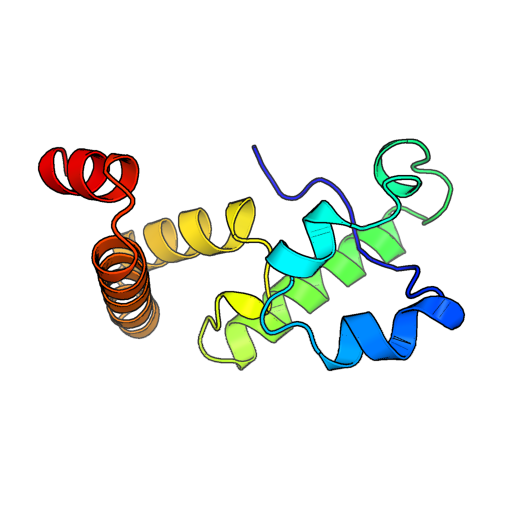29 C CA . VAL A 1 91 ? -5.383 -2.361 8.970 1.00 95.38 91 VAL A CA 1
ATOM 730 C C . VAL A 1 91 ? -6.493 -1.688 8.159 1.00 95.38 91 VAL A C 1
ATOM 732 O O . VAL A 1 91 ? -6.473 -0.475 7.974 1.00 95.38 91 VAL A O 1
ATOM 735 N N . PHE A 1 92 ? -7.530 -2.421 7.746 1.00 92.81 92 PHE A N 1
ATOM 736 C CA . PHE A 1 92 ? -8.655 -1.870 6.987 1.00 92.81 92 PHE A CA 1
ATOM 737 C C . PHE A 1 92 ? -9.378 -0.746 7.745 1.00 92.81 92 PHE A C 1
ATOM 739 O O . PHE A 1 92 ? -9.646 0.317 7.180 1.00 92.81 92 PHE A O 1
ATOM 746 N N . LYS A 1 93 ? -9.638 -0.928 9.047 1.00 90.94 93 LYS A N 1
ATOM 747 C CA . LYS A 1 93 ? -10.249 0.110 9.897 1.00 90.94 93 LYS A CA 1
ATOM 748 C C . LYS A 1 93 ? -9.341 1.323 10.068 1.00 90.94 93 LYS A C 1
ATOM 750 O O . LYS A 1 93 ? -9.828 2.454 10.074 1.00 90.94 93 LYS A O 1
ATOM 755 N N . GLU A 1 94 ? -8.038 1.109 10.213 1.00 91.69 94 GLU A N 1
ATOM 756 C CA . GLU A 1 94 ? -7.067 2.198 10.316 1.00 91.69 94 GLU A CA 1
ATOM 757 C C . GLU A 1 94 ? -6.996 3.015 9.026 1.00 91.69 94 GLU A C 1
ATOM 759 O O . GLU A 1 94 ? -7.020 4.244 9.075 1.00 91.69 94 GLU A O 1
ATOM 764 N N . GLU A 1 95 ? -6.987 2.345 7.878 1.00 88.12 95 GLU A N 1
ATOM 765 C CA . GLU A 1 95 ? -6.974 2.950 6.548 1.00 88.12 95 GLU A CA 1
ATOM 766 C C . GLU A 1 95 ? -8.249 3.746 6.250 1.00 88.12 95 GLU A C 1
ATOM 768 O O . GLU A 1 95 ? -8.194 4.847 5.687 1.00 88.12 95 GLU A O 1
ATOM 773 N N . ILE A 1 96 ? -9.396 3.239 6.701 1.00 85.62 96 ILE A N 1
ATOM 774 C CA . ILE A 1 96 ? -10.660 3.973 6.729 1.00 85.62 96 ILE A CA 1
ATOM 775 C C . ILE A 1 96 ? -10.531 5.227 7.605 1.00 85.62 96 ILE A C 1
ATOM 777 O O . ILE A 1 96 ? -10.832 6.336 7.160 1.00 85.62 96 ILE A O 1
ATOM 781 N N . ALA A 1 97 ? -10.044 5.082 8.839 1.00 86.19 97 ALA A N 1
ATOM 782 C CA . ALA A 1 97 ? -9.925 6.193 9.777 1.00 86.19 97 ALA A CA 1
ATOM 783 C C . ALA A 1 97 ? -8.953 7.276 9.274 1.00 86.19 97 ALA A C 1
ATOM 785 O O . ALA A 1 97 ? -9.235 8.466 9.428 1.00 86.19 97 ALA A O 1
ATOM 786 N N . LYS A 1 98 ? -7.832 6.886 8.649 1.00 83.56 98 LYS A N 1
ATOM 787 C CA . LYS A 1 98 ? -6.882 7.798 7.988 1.00 83.56 98 LYS A CA 1
ATOM 788 C C . LYS A 1 98 ? -7.581 8.609 6.892 1.00 83.56 98 LYS A C 1
ATOM 790 O O . LYS A 1 98 ? -7.515 9.838 6.918 1.00 83.56 98 LYS A O 1
ATOM 795 N N . ARG A 1 99 ? -8.325 7.952 5.995 1.00 77.19 99 ARG A N 1
ATOM 796 C CA . ARG A 1 99 ? -9.045 8.620 4.895 1.00 77.19 99 ARG A CA 1
ATOM 797 C C . ARG A 1 99 ? -10.193 9.511 5.383 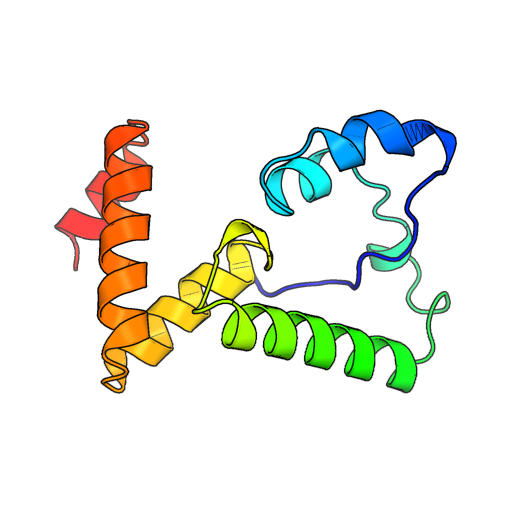1.00 77.19 99 ARG A C 1
ATOM 799 O O . ARG A 1 99 ? -10.357 10.621 4.879 1.00 77.19 99 ARG A O 1
AT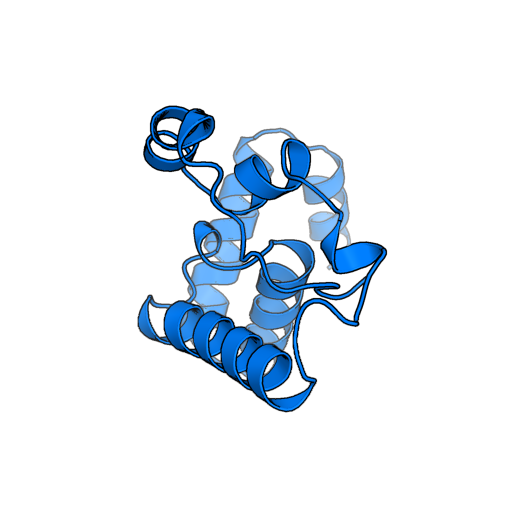OM 806 N N . CYS A 1 100 ? -10.916 9.116 6.429 1.00 75.69 100 CYS A N 1
ATOM 807 C CA . CYS A 1 100 ? -11.908 9.986 7.071 1.00 75.69 100 CYS A CA 1
ATOM 808 C C . CYS A 1 100 ? -11.286 11.268 7.631 1.00 75.69 100 CYS A C 1
ATOM 810 O O . CYS A 1 100 ? -11.843 12.351 7.455 1.00 75.69 100 CYS A O 1
ATOM 812 N N . ARG A 1 101 ? -10.110 11.171 8.269 1.00 77.69 101 ARG A N 1
ATOM 813 C CA . ARG A 1 101 ? -9.393 12.344 8.797 1.00 77.69 101 ARG A CA 1
ATOM 814 C C . ARG A 1 101 ? -8.926 13.303 7.703 1.00 77.69 101 ARG A C 1
ATOM 816 O O . ARG A 1 101 ? -8.870 14.499 7.961 1.00 77.69 101 ARG A O 1
ATOM 823 N N . SER A 1 102 ? -8.642 12.809 6.497 1.00 69.81 102 SER A N 1
ATOM 824 C CA . SER A 1 102 ? -8.280 13.665 5.356 1.00 69.81 102 SER A CA 1
ATOM 825 C C . SER A 1 102 ? -9.451 14.473 4.767 1.00 69.81 102 SER A C 1
ATOM 827 O O . SER A 1 102 ? -9.226 15.340 3.930 1.00 69.81 102 SER A O 1
ATOM 829 N N . GLY A 1 103 ? -10.691 14.257 5.232 1.00 59.56 103 GLY A N 1
ATOM 830 C CA . GLY A 1 103 ? -11.842 15.101 4.890 1.00 59.56 103 GLY A CA 1
ATOM 831 C C . GLY A 1 103 ? -12.531 14.773 3.560 1.00 59.56 103 GLY A C 1
ATOM 832 O O . GLY A 1 103 ? -13.386 15.538 3.114 1.00 59.56 103 GLY A O 1
ATOM 833 N N . PHE A 1 104 ? -12.211 13.642 2.923 1.00 63.75 104 PHE A N 1
ATOM 834 C CA . PHE A 1 104 ? -12.894 13.213 1.700 1.00 63.75 104 PHE A CA 1
ATOM 835 C C . PHE A 1 104 ? -14.315 12.719 2.003 1.00 63.75 104 PHE A C 1
ATOM 837 O O . PHE A 1 104 ? -14.520 11.611 2.498 1.00 63.75 104 PHE A O 1
ATOM 844 N N . PHE A 1 105 ? -15.310 13.541 1.657 1.00 64.62 105 PHE A N 1
ATOM 845 C CA . PHE A 1 105 ? -16.736 13.263 1.873 1.00 64.62 105 PHE A CA 1
ATOM 846 C C . PHE A 1 105 ? -17.201 11.933 1.253 1.00 64.62 105 PHE A C 1
ATOM 848 O O . PHE A 1 105 ? -18.040 11.246 1.828 1.00 64.62 105 PHE A O 1
ATOM 855 N N . SER A 1 106 ? -16.600 11.523 0.133 1.00 59.34 106 SER A N 1
ATOM 856 C CA . SER A 1 106 ? -16.890 10.249 -0.538 1.00 59.34 106 SER A CA 1
ATOM 857 C C . SER A 1 106 ? -16.583 9.021 0.324 1.00 59.34 106 SER A C 1
ATOM 859 O O . SER A 1 106 ? -17.287 8.019 0.238 1.00 59.34 106 SER A O 1
ATOM 861 N N . VAL A 1 107 ? -15.552 9.090 1.171 1.00 60.94 107 VAL A N 1
ATOM 862 C CA . VAL A 1 107 ? -15.187 7.999 2.086 1.00 60.94 107 VAL A CA 1
ATOM 863 C C . VAL A 1 107 ? -16.171 7.941 3.251 1.00 60.94 107 VAL A C 1
ATOM 865 O O . VAL A 1 107 ? -16.569 6.861 3.669 1.00 60.94 107 VAL A O 1
ATOM 868 N N . ILE A 1 108 ? -16.625 9.099 3.731 1.00 62.75 108 ILE A N 1
ATOM 869 C CA . ILE A 1 108 ? -17.627 9.193 4.798 1.00 62.75 108 ILE A CA 1
ATOM 870 C C . ILE A 1 108 ? -18.982 8.650 4.321 1.00 62.75 108 ILE A C 1
ATOM 872 O O . ILE A 1 108 ? -19.615 7.890 5.048 1.00 62.75 108 ILE A O 1
ATOM 876 N N . GLU A 1 109 ? -19.423 8.993 3.106 1.00 65.19 109 GLU A N 1
ATOM 877 C CA . GLU A 1 109 ? -20.647 8.416 2.532 1.00 65.19 109 GLU A CA 1
ATOM 878 C C . GLU A 1 109 ? -20.547 6.902 2.356 1.00 65.19 109 GLU A C 1
ATOM 880 O O . GLU A 1 109 ? -21.477 6.199 2.738 1.00 65.19 109 GLU A O 1
ATOM 885 N N . TYR A 1 110 ? -19.424 6.394 1.838 1.00 65.88 110 TYR A N 1
ATOM 886 C CA . TYR A 1 110 ? -19.211 4.954 1.688 1.00 65.88 110 TYR A CA 1
ATOM 887 C C . TYR A 1 110 ? -19.398 4.205 3.020 1.00 65.88 110 TYR A C 1
ATOM 889 O O . TYR A 1 110 ? -20.104 3.204 3.066 1.00 65.88 110 TYR A O 1
ATOM 897 N N . LEU A 1 111 ? -18.839 4.728 4.116 1.00 62.84 111 LEU A N 1
ATOM 898 C CA . LEU A 1 111 ? -18.933 4.110 5.447 1.00 62.84 111 LEU A CA 1
ATOM 899 C C . LEU A 1 111 ? -20.309 4.237 6.098 1.00 62.84 111 LEU A C 1
ATOM 901 O O . LEU A 1 111 ? -20.662 3.410 6.927 1.00 62.84 111 LEU A O 1
ATOM 905 N N . ASN A 1 112 ? -21.078 5.272 5.759 1.00 60.44 112 ASN A N 1
ATOM 906 C CA . ASN A 1 112 ? -22.449 5.427 6.254 1.00 60.44 112 ASN A CA 1
ATOM 907 C C . ASN A 1 112 ? -23.434 4.452 5.580 1.00 60.44 112 ASN A C 1
ATOM 909 O O . ASN A 1 112 ? -24.582 4.354 6.018 1.00 60.44 112 ASN A O 1
ATOM 913 N N . HIS A 1 113 ? -23.011 3.776 4.507 1.00 60.28 113 HIS A N 1
ATOM 914 C CA . HIS A 1 113 ? -23.815 2.837 3.725 1.00 60.28 113 HIS A CA 1
ATOM 915 C C . HIS A 1 113 ? -23.346 1.367 3.818 1.00 60.28 113 HIS A C 1
ATOM 917 O O . HIS A 1 113 ? -23.974 0.516 3.183 1.00 60.28 113 HIS A O 1
ATOM 923 N N . GLU A 1 114 ? -22.299 1.067 4.599 1.00 48.78 114 GLU A N 1
ATOM 924 C CA . GLU A 1 114 ? -21.961 -0.294 5.075 1.00 48.78 114 GLU A CA 1
ATOM 925 C C . GLU A 1 114 ? -22.712 -0.635 6.373 1.00 48.78 114 GLU A C 1
ATOM 927 O O . GLU A 1 114 ? -23.116 -1.813 6.512 1.00 48.78 114 GLU A O 1
#

Radius of gyration: 15.78 Å; chains: 1; bounding box: 41×30×38 Å